Protein AF-A0A0N1IPM3-F1 (afdb_monomer)

Structure (mmCIF, N/CA/C/O backbone):
data_AF-A0A0N1IPM3-F1
#
_entry.id   AF-A0A0N1IPM3-F1
#
loop_
_atom_site.group_PDB
_atom_site.id
_atom_site.type_symbol
_atom_site.label_atom_id
_atom_site.label_alt_id
_atom_site.label_comp_id
_atom_site.label_asym_id
_atom_site.label_entity_id
_atom_site.label_seq_id
_atom_site.pdbx_PDB_ins_code
_atom_site.Cartn_x
_atom_site.Cartn_y
_atom_site.Cartn_z
_atom_site.occupancy
_atom_site.B_iso_or_equiv
_atom_site.auth_seq_id
_atom_site.auth_comp_id
_atom_site.auth_asym_id
_atom_site.auth_atom_id
_atom_site.pdbx_PDB_model_num
ATOM 1 N N . MET A 1 1 ? 6.507 -2.241 -41.170 1.00 47.31 1 MET A N 1
ATOM 2 C CA . MET A 1 1 ? 7.921 -1.949 -40.855 1.00 47.31 1 MET A CA 1
ATOM 3 C C . MET A 1 1 ? 7.938 -0.591 -40.186 1.00 47.31 1 MET A C 1
ATOM 5 O O . MET A 1 1 ? 7.169 0.254 -40.620 1.00 47.31 1 MET A O 1
ATOM 9 N N . ILE A 1 2 ? 8.692 -0.403 -39.103 1.00 56.25 2 ILE A N 1
ATOM 10 C CA . ILE A 1 2 ? 8.854 0.943 -38.541 1.00 56.25 2 ILE A CA 1
ATOM 11 C C . ILE A 1 2 ? 9.888 1.630 -39.418 1.00 56.25 2 ILE A C 1
ATOM 13 O O . ILE A 1 2 ? 11.031 1.181 -39.482 1.00 56.25 2 ILE A O 1
ATOM 17 N N . GLU A 1 3 ? 9.444 2.635 -40.157 1.00 59.00 3 GLU A N 1
ATOM 18 C CA . GLU A 1 3 ? 10.315 3.460 -40.979 1.00 59.00 3 GLU A CA 1
ATOM 19 C C . GLU A 1 3 ? 11.206 4.268 -40.034 1.00 59.00 3 GLU A C 1
ATOM 21 O O . GLU A 1 3 ? 10.720 5.043 -39.212 1.00 59.00 3 GLU A O 1
ATOM 26 N N . MET A 1 4 ? 12.514 4.015 -40.081 1.00 65.06 4 MET A N 1
ATOM 27 C CA . MET A 1 4 ? 13.483 4.936 -39.500 1.00 65.06 4 MET A CA 1
ATOM 28 C C . MET A 1 4 ? 13.560 6.142 -40.429 1.00 65.06 4 MET A C 1
ATOM 30 O O . MET A 1 4 ? 13.832 5.969 -41.617 1.00 65.06 4 MET A O 1
ATOM 34 N N . ASN A 1 5 ? 13.333 7.343 -39.897 1.00 68.50 5 ASN A N 1
ATOM 35 C CA . ASN A 1 5 ? 13.600 8.564 -40.649 1.00 68.50 5 ASN A CA 1
ATOM 36 C C . ASN A 1 5 ? 15.072 8.599 -41.088 1.00 68.50 5 ASN A C 1
ATOM 38 O O . ASN A 1 5 ? 15.953 8.108 -40.378 1.00 68.50 5 ASN A O 1
ATOM 42 N N . ASP A 1 6 ? 15.337 9.176 -42.261 1.00 69.06 6 ASP A N 1
ATOM 43 C CA . ASP A 1 6 ? 16.704 9.422 -42.710 1.00 69.06 6 ASP A CA 1
ATOM 44 C C . ASP A 1 6 ? 17.386 10.391 -41.735 1.00 69.06 6 ASP A C 1
ATOM 46 O O . ASP A 1 6 ? 16.954 11.528 -41.540 1.00 69.06 6 ASP A O 1
ATOM 50 N N . MET A 1 7 ? 18.439 9.899 -41.085 1.00 65.50 7 MET A N 1
ATOM 51 C CA . MET A 1 7 ? 19.179 10.611 -40.046 1.00 65.50 7 MET A CA 1
ATOM 52 C C . MET A 1 7 ? 20.277 11.514 -40.627 1.00 65.50 7 MET A C 1
ATOM 54 O O . MET A 1 7 ? 21.032 12.128 -39.866 1.00 65.50 7 MET A O 1
ATOM 58 N N . SER A 1 8 ? 20.389 11.600 -41.961 1.00 64.62 8 SER A N 1
ATOM 59 C CA . SER A 1 8 ? 21.383 12.416 -42.657 1.00 64.62 8 SER A CA 1
ATOM 60 C C . SER A 1 8 ? 21.123 13.922 -42.449 1.00 64.62 8 SER A C 1
ATOM 62 O O . SER A 1 8 ? 20.367 14.579 -43.155 1.00 64.62 8 SER A O 1
ATOM 64 N N . GLY A 1 9 ? 21.742 14.486 -41.406 1.00 72.06 9 GLY A N 1
ATOM 65 C CA . GLY A 1 9 ? 21.671 15.918 -41.071 1.00 72.06 9 GLY A CA 1
ATOM 66 C C . GLY A 1 9 ? 21.217 16.237 -39.645 1.00 72.06 9 GLY A C 1
ATOM 67 O O . GLY A 1 9 ? 21.166 17.408 -39.274 1.00 72.06 9 GLY A O 1
ATOM 68 N N . MET A 1 10 ? 20.919 15.225 -38.829 1.00 75.44 10 MET A N 1
ATOM 69 C CA . MET A 1 10 ? 20.569 15.410 -37.420 1.00 75.44 10 MET A CA 1
ATOM 70 C C . MET A 1 10 ? 21.808 15.503 -36.527 1.00 75.44 10 MET A C 1
ATOM 72 O O . MET A 1 10 ? 22.861 14.931 -36.817 1.00 75.44 10 MET A O 1
ATOM 76 N N . THR A 1 11 ? 21.688 16.207 -35.398 1.00 86.19 11 THR A N 1
ATOM 77 C CA . THR A 1 11 ? 22.757 16.208 -34.396 1.00 86.19 11 THR A CA 1
ATOM 78 C C . THR A 1 11 ? 22.898 14.815 -33.768 1.00 86.19 11 THR A C 1
ATOM 80 O O . THR A 1 11 ? 21.983 13.986 -33.814 1.00 86.19 11 THR A O 1
ATOM 83 N N . VAL A 1 12 ? 24.045 14.542 -33.135 1.00 85.38 12 VAL A N 1
ATOM 84 C CA . VAL A 1 12 ? 24.281 13.264 -32.437 1.00 85.38 12 VAL A CA 1
ATOM 85 C C . VAL A 1 12 ? 23.198 13.005 -31.384 1.00 85.38 12 VAL A C 1
ATOM 87 O O . VAL A 1 12 ? 22.726 11.881 -31.242 1.00 85.38 12 VAL A O 1
ATOM 90 N N . ASN A 1 13 ? 22.766 14.045 -30.669 1.00 88.50 13 ASN A N 1
ATOM 91 C CA . ASN A 1 13 ? 21.752 13.922 -29.626 1.00 88.50 13 ASN A CA 1
ATOM 92 C C . ASN A 1 13 ? 20.372 13.572 -30.200 1.00 88.50 13 ASN A C 1
ATOM 94 O O . ASN A 1 13 ? 19.676 12.714 -29.659 1.00 88.50 13 ASN A O 1
ATOM 98 N N . ASP A 1 14 ? 20.004 14.184 -31.323 1.00 85.94 14 ASP A N 1
ATOM 99 C CA . ASP A 1 14 ? 18.740 13.899 -32.009 1.00 85.94 14 ASP A CA 1
ATOM 100 C C . ASP A 1 14 ? 18.733 12.473 -32.565 1.00 85.94 14 ASP A C 1
ATOM 102 O O . ASP A 1 14 ? 17.741 11.756 -32.433 1.00 85.94 14 ASP A O 1
ATOM 106 N N . SER A 1 15 ? 19.888 12.011 -33.054 1.00 84.69 15 SER A N 1
ATOM 107 C CA . SER A 1 15 ? 20.067 10.6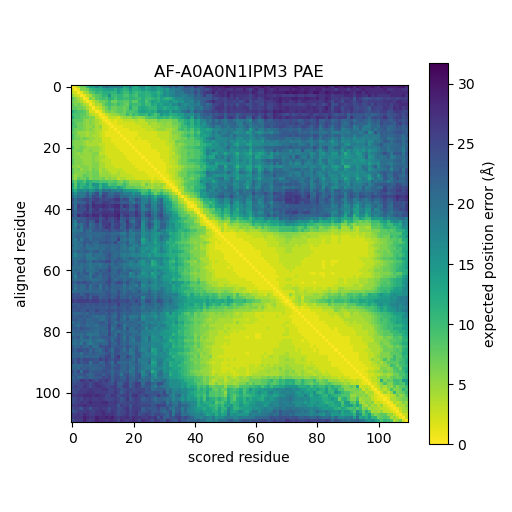30 -33.502 1.00 84.69 15 SER A CA 1
ATOM 108 C C . SER A 1 15 ? 19.824 9.601 -32.399 1.00 84.69 15 SER A C 1
ATOM 110 O O . SER A 1 15 ? 19.102 8.620 -32.595 1.00 84.69 15 SER A O 1
ATOM 112 N N . TRP A 1 16 ? 20.372 9.844 -31.207 1.00 89.88 16 TRP A N 1
ATOM 113 C CA . TRP A 1 16 ? 20.135 8.984 -30.046 1.00 89.88 16 TRP A CA 1
ATOM 114 C C . TRP A 1 16 ? 18.682 9.027 -29.563 1.00 89.88 16 TRP A C 1
ATOM 116 O O . TRP A 1 16 ? 18.135 7.994 -29.166 1.00 89.88 16 TRP A O 1
ATOM 126 N N . ASN A 1 17 ? 18.043 10.197 -29.610 1.00 89.31 17 ASN A N 1
ATOM 127 C CA . ASN A 1 17 ? 16.649 10.359 -29.203 1.00 89.31 17 ASN A CA 1
ATOM 128 C C . ASN A 1 17 ? 15.684 9.616 -30.131 1.00 89.31 17 ASN A C 1
ATOM 130 O O . ASN A 1 17 ? 14.752 8.967 -29.641 1.00 89.31 17 ASN A O 1
ATOM 134 N N . GLU A 1 18 ? 15.926 9.661 -31.439 1.00 87.25 18 GLU A N 1
ATOM 135 C CA . GLU A 1 18 ? 15.114 8.956 -32.432 1.00 87.25 18 GLU A CA 1
ATOM 136 C C . GLU A 1 18 ? 15.257 7.439 -32.278 1.00 87.25 18 GLU A C 1
ATOM 138 O O . GLU A 1 18 ? 14.263 6.719 -32.151 1.00 87.25 18 GLU A O 1
ATOM 143 N N . MET A 1 19 ? 16.493 6.948 -32.142 1.00 87.88 19 MET A N 1
ATOM 144 C CA . MET A 1 19 ? 16.751 5.528 -31.897 1.00 87.88 19 MET A CA 1
ATOM 145 C C . MET A 1 19 ? 16.065 5.040 -30.614 1.00 87.88 19 MET A C 1
ATOM 147 O O . MET A 1 19 ? 15.390 4.006 -30.609 1.00 87.88 19 MET A O 1
ATOM 151 N N . ALA A 1 20 ? 16.190 5.795 -29.521 1.00 89.75 20 ALA A N 1
ATOM 152 C CA . ALA A 1 20 ? 15.547 5.453 -28.259 1.00 89.75 20 ALA A CA 1
ATOM 153 C C . ALA A 1 20 ? 14.013 5.454 -28.373 1.00 89.75 20 ALA A C 1
ATOM 155 O O . ALA A 1 20 ? 13.343 4.632 -27.743 1.00 89.75 20 ALA A O 1
ATOM 156 N N . SER A 1 21 ? 13.443 6.357 -29.170 1.00 89.56 21 SER A N 1
ATOM 157 C CA . SER A 1 21 ? 12.001 6.422 -29.418 1.00 89.56 21 SER A CA 1
ATOM 158 C C . SER A 1 21 ? 11.518 5.229 -30.236 1.00 89.56 21 SER A C 1
ATOM 160 O O . SER A 1 21 ? 10.550 4.583 -29.832 1.00 89.56 21 SER A O 1
ATOM 162 N N . CYS A 1 22 ? 12.241 4.854 -31.292 1.00 89.75 22 CYS A N 1
ATOM 163 C CA . CYS A 1 22 ? 11.954 3.663 -32.089 1.00 89.75 22 CYS A CA 1
ATOM 164 C C . CYS A 1 22 ? 11.935 2.392 -31.222 1.00 89.75 22 CYS A C 1
ATOM 166 O O . CYS A 1 22 ? 10.933 1.675 -31.195 1.00 89.75 22 CYS A O 1
ATOM 168 N N . VAL A 1 23 ? 12.977 2.166 -30.411 1.00 90.00 23 VAL A N 1
ATOM 169 C CA . VAL A 1 23 ? 13.055 1.002 -29.505 1.00 90.00 23 VAL A CA 1
ATOM 170 C C . VAL A 1 23 ? 11.881 0.972 -28.524 1.00 90.00 23 VAL A C 1
ATOM 172 O O . VAL A 1 23 ? 11.258 -0.076 -28.332 1.00 90.00 23 VAL A O 1
ATOM 175 N N . ARG A 1 24 ? 11.534 2.114 -27.916 1.00 89.94 24 ARG A N 1
ATOM 176 C CA . ARG A 1 24 ? 10.379 2.194 -27.008 1.00 89.94 24 ARG A CA 1
ATOM 177 C C . ARG A 1 24 ? 9.073 1.905 -27.741 1.00 89.94 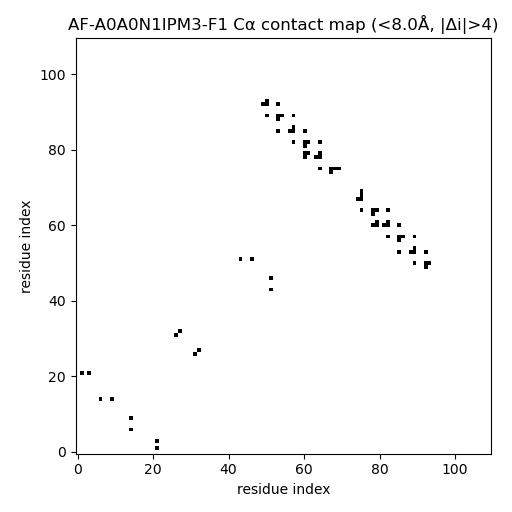24 ARG A C 1
ATOM 179 O O . ARG A 1 24 ? 8.242 1.196 -27.191 1.00 89.94 24 ARG A O 1
ATOM 186 N N . ASN A 1 25 ? 8.888 2.409 -28.956 1.00 89.38 25 ASN A N 1
ATOM 187 C CA . ASN A 1 25 ? 7.667 2.199 -29.735 1.00 89.38 25 ASN A CA 1
ATOM 188 C C . ASN A 1 25 ? 7.489 0.729 -30.134 1.00 89.38 25 ASN A C 1
ATOM 190 O O . ASN A 1 25 ? 6.395 0.188 -29.972 1.00 89.38 25 ASN A O 1
ATOM 194 N N . VAL A 1 26 ? 8.565 0.051 -30.549 1.00 90.50 26 VAL A N 1
ATOM 195 C CA . VAL A 1 26 ? 8.558 -1.405 -30.778 1.00 90.50 26 VAL A CA 1
ATOM 196 C C . VAL A 1 26 ? 8.176 -2.141 -29.499 1.00 90.50 26 VAL A C 1
ATOM 198 O O . VAL A 1 26 ? 7.261 -2.963 -29.504 1.00 90.50 26 VAL A O 1
ATOM 201 N N . ALA A 1 27 ? 8.845 -1.828 -28.386 1.00 89.00 27 ALA A N 1
ATOM 202 C CA . ALA A 1 27 ? 8.585 -2.478 -27.108 1.00 89.00 27 ALA A CA 1
ATOM 203 C C . ALA A 1 27 ? 7.129 -2.281 -26.660 1.00 89.00 27 ALA A C 1
ATOM 205 O O . ALA A 1 27 ? 6.489 -3.241 -26.246 1.00 89.00 27 ALA A O 1
ATOM 206 N N . LYS A 1 28 ? 6.576 -1.073 -26.811 1.00 88.00 28 LYS A N 1
ATOM 207 C CA . LYS A 1 28 ? 5.166 -0.770 -26.525 1.00 88.00 28 LYS A CA 1
ATOM 20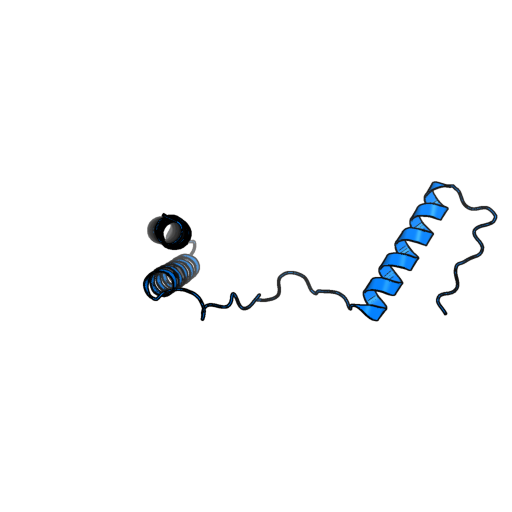8 C C . LYS A 1 28 ? 4.212 -1.546 -27.428 1.00 88.00 28 LYS A C 1
ATO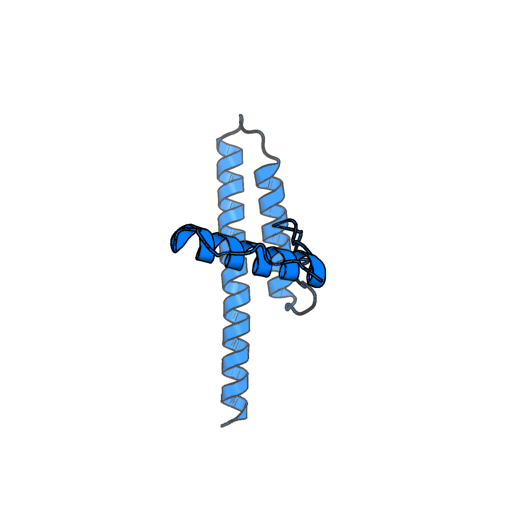M 210 O O . LYS A 1 28 ? 3.195 -2.030 -26.948 1.00 88.00 28 LYS A O 1
ATOM 215 N N . SER A 1 29 ? 4.528 -1.675 -28.716 1.00 87.12 29 SER A N 1
ATOM 216 C CA . SER A 1 29 ? 3.688 -2.405 -29.668 1.00 87.12 29 SER A CA 1
ATOM 217 C C . SER A 1 29 ? 3.669 -3.910 -29.396 1.00 87.12 29 SER A C 1
ATOM 219 O O . SER A 1 29 ? 2.610 -4.519 -29.514 1.00 87.12 29 SER A O 1
ATOM 221 N N . ILE A 1 30 ? 4.812 -4.504 -29.039 1.00 89.75 30 ILE A N 1
ATOM 222 C CA . ILE A 1 30 ? 4.936 -5.953 -28.817 1.00 89.75 30 ILE A CA 1
ATOM 223 C C . ILE A 1 30 ? 4.505 -6.341 -27.398 1.00 89.75 30 ILE A C 1
ATOM 225 O O . ILE A 1 30 ? 3.762 -7.300 -27.214 1.00 89.75 30 ILE A O 1
ATOM 229 N N . LEU A 1 31 ? 4.991 -5.620 -26.386 1.00 87.75 31 LEU A N 1
ATOM 230 C CA . LEU A 1 31 ? 4.825 -5.974 -24.971 1.00 87.75 31 LEU A CA 1
ATOM 231 C C . LEU A 1 31 ? 3.653 -5.238 -24.305 1.00 87.75 31 LEU A C 1
ATOM 233 O O . LEU A 1 31 ? 3.273 -5.579 -23.184 1.00 87.75 31 LEU A O 1
ATOM 237 N N . GLY A 1 32 ? 3.083 -4.234 -24.974 1.00 85.38 32 GLY A N 1
ATOM 238 C CA . GLY A 1 32 ? 2.101 -3.332 -24.384 1.00 85.38 32 GLY A CA 1
ATOM 239 C C . GLY A 1 32 ? 2.721 -2.342 -23.392 1.00 85.38 32 GLY A C 1
ATOM 240 O O . GLY A 1 32 ? 3.893 -2.414 -23.021 1.00 85.38 32 GLY A O 1
ATOM 241 N N . GLU A 1 33 ? 1.908 -1.396 -22.925 1.00 81.75 33 GLU A N 1
ATOM 242 C CA . GLU A 1 33 ? 2.273 -0.493 -21.832 1.00 81.75 33 GLU A CA 1
ATOM 243 C C . GLU A 1 33 ? 1.600 -0.916 -20.531 1.00 81.75 33 GLU A C 1
ATOM 245 O O . GLU A 1 33 ? 0.377 -1.060 -20.445 1.00 81.75 33 GLU A O 1
ATOM 250 N N . THR A 1 34 ? 2.396 -1.056 -19.471 1.00 75.38 34 THR A N 1
ATOM 251 C CA . THR A 1 34 ? 1.833 -1.256 -18.136 1.00 75.38 34 THR A CA 1
ATOM 252 C C . THR A 1 34 ? 1.288 0.071 -17.606 1.00 75.38 34 THR A C 1
ATOM 254 O O . THR A 1 34 ? 2.014 1.053 -17.455 1.00 75.38 34 THR A O 1
ATOM 257 N N . LYS A 1 35 ? -0.009 0.113 -17.280 1.00 72.19 35 LYS A N 1
ATOM 258 C CA . LYS A 1 35 ? -0.647 1.264 -16.620 1.00 72.19 35 LYS A CA 1
ATOM 259 C C . LYS A 1 35 ? -0.279 1.302 -15.131 1.00 72.19 35 LYS A C 1
ATOM 261 O O . LYS A 1 35 ? -1.125 1.077 -14.271 1.00 72.19 35 LYS A O 1
ATOM 266 N N . GLY A 1 36 ? 0.993 1.554 -14.818 1.00 72.50 36 GLY A N 1
ATOM 267 C CA . GLY A 1 36 ? 1.475 1.795 -13.454 1.00 72.50 36 GLY A CA 1
ATOM 268 C C . GLY A 1 36 ? 1.021 0.756 -12.416 1.00 72.50 36 GLY A C 1
ATOM 269 O O . GLY A 1 36 ? 0.879 -0.426 -12.716 1.00 72.50 36 GLY A O 1
ATOM 270 N N . LYS A 1 37 ? 0.829 1.197 -11.162 1.00 58.03 37 LYS A N 1
ATOM 271 C CA . LYS A 1 37 ? 0.458 0.354 -10.008 1.00 58.03 37 LYS A CA 1
ATOM 272 C C . LYS A 1 37 ? -0.942 -0.262 -10.168 1.00 58.03 37 LYS A C 1
ATOM 274 O O . LYS A 1 37 ? -1.878 0.126 -9.471 1.00 58.03 37 LYS A O 1
ATOM 279 N N . GLY A 1 38 ? -1.079 -1.278 -11.012 1.00 60.88 38 GLY A N 1
ATOM 280 C CA . GLY A 1 38 ? -2.164 -2.240 -10.884 1.00 60.88 38 GLY A CA 1
ATOM 281 C C . GLY A 1 38 ? -2.133 -2.865 -9.487 1.00 60.88 38 GLY A C 1
ATOM 282 O O . GLY A 1 38 ? -1.073 -2.955 -8.853 1.00 60.88 38 GLY A O 1
ATOM 283 N N . LYS A 1 39 ? -3.294 -3.300 -8.980 1.00 58.94 39 LYS A N 1
ATOM 284 C CA . LYS A 1 39 ? -3.345 -4.240 -7.852 1.00 58.94 39 LYS A CA 1
ATOM 285 C C . LYS A 1 39 ? -2.597 -5.496 -8.300 1.00 58.94 39 LYS A C 1
ATOM 287 O O . LYS A 1 39 ? -3.199 -6.391 -8.873 1.00 58.94 39 LYS A O 1
ATOM 292 N N . ILE A 1 40 ? -1.288 -5.545 -8.058 1.00 60.31 40 ILE A N 1
ATOM 293 C CA . ILE A 1 40 ? -0.547 -6.798 -8.071 1.00 60.31 40 ILE A CA 1
ATOM 294 C C . ILE A 1 40 ? -1.255 -7.631 -7.018 1.00 60.31 40 ILE A C 1
ATOM 296 O O . ILE A 1 40 ? -1.202 -7.288 -5.827 1.00 60.31 40 ILE A O 1
ATOM 300 N N . ASP A 1 41 ? -1.993 -8.641 -7.467 1.00 55.47 41 ASP A N 1
ATOM 301 C CA . ASP A 1 41 ? -2.547 -9.634 -6.575 1.00 55.47 41 ASP A CA 1
ATOM 302 C C . ASP A 1 41 ? -1.341 -10.302 -5.929 1.00 55.47 41 ASP A C 1
ATOM 304 O O . ASP A 1 41 ? -0.578 -11.031 -6.560 1.00 55.47 41 ASP A O 1
ATOM 308 N N . ARG A 1 42 ? -1.034 -9.879 -4.701 1.00 60.53 42 ARG A N 1
ATOM 309 C CA . ARG A 1 42 ? 0.130 -10.381 -3.986 1.00 60.53 42 ARG A CA 1
ATOM 310 C C . ARG A 1 42 ? -0.264 -11.760 -3.532 1.00 60.53 42 ARG A C 1
ATOM 312 O O . ARG A 1 42 ? -0.764 -11.869 -2.420 1.00 60.53 42 ARG A O 1
ATOM 319 N N . GLU A 1 43 ? -0.074 -12.739 -4.407 1.00 57.97 43 GLU A N 1
ATOM 320 C CA . GLU A 1 43 ? -0.265 -14.170 -4.213 1.00 57.97 43 GLU A CA 1
ATOM 321 C C . GLU A 1 43 ? -0.230 -14.542 -2.729 1.00 57.97 43 GLU A C 1
ATOM 323 O O . GLU A 1 43 ? 0.820 -14.776 -2.122 1.00 57.97 43 GLU A O 1
ATOM 328 N N . THR A 1 44 ? -1.406 -14.489 -2.098 1.00 59.53 44 THR A N 1
ATOM 329 C CA . THR A 1 44 ? -1.496 -14.675 -0.647 1.00 59.53 44 THR A CA 1
ATOM 330 C C . THR A 1 44 ? -1.489 -16.170 -0.294 1.00 59.53 44 THR A C 1
ATOM 332 O O . THR A 1 44 ? -1.382 -16.535 0.877 1.00 59.53 44 THR A O 1
ATOM 335 N N . TRP A 1 45 ? -1.601 -17.027 -1.318 1.00 68.31 45 TRP A N 1
ATOM 336 C CA . TRP A 1 45 ? -1.871 -18.461 -1.235 1.00 68.31 45 TRP A CA 1
ATOM 337 C C . TRP A 1 45 ? -0.664 -19.293 -0.785 1.00 68.31 45 TRP A C 1
ATOM 339 O O . TRP A 1 45 ? -0.846 -20.262 -0.056 1.00 68.31 45 TRP A O 1
ATOM 349 N N . TRP A 1 46 ? 0.568 -18.890 -1.118 1.00 71.81 46 TRP A N 1
ATOM 350 C CA . TRP A 1 46 ? 1.785 -19.602 -0.701 1.00 71.81 46 TRP A CA 1
ATOM 351 C C . TRP A 1 46 ? 2.333 -19.157 0.665 1.00 71.81 46 TRP A C 1
ATOM 353 O O . TRP A 1 46 ? 3.354 -19.678 1.132 1.00 71.81 46 TRP A O 1
ATOM 363 N N . TRP A 1 47 ? 1.689 -18.195 1.337 1.00 80.25 47 TRP A N 1
ATOM 364 C CA . TRP A 1 47 ? 2.068 -17.777 2.689 1.00 80.25 47 TRP A CA 1
ATOM 365 C C . TRP A 1 47 ? 1.498 -18.718 3.752 1.00 80.25 47 TRP A C 1
ATOM 367 O O . TRP A 1 47 ? 0.362 -19.177 3.669 1.00 80.25 47 TRP A O 1
ATOM 377 N N . SER A 1 48 ? 2.283 -18.964 4.802 1.00 84.88 48 SER A N 1
ATOM 378 C CA . SER A 1 48 ? 1.849 -19.749 5.960 1.00 84.88 48 SER A CA 1
ATOM 379 C C . SER A 1 48 ? 0.747 -19.026 6.743 1.00 84.88 48 SER A C 1
ATOM 381 O O . SER A 1 48 ? 0.658 -17.797 6.700 1.00 84.88 48 SER A O 1
ATOM 383 N N . ALA A 1 49 ? -0.073 -19.781 7.484 1.00 87.00 49 ALA A N 1
ATOM 384 C CA . ALA A 1 49 ? -1.228 -19.257 8.219 1.00 87.00 49 ALA A CA 1
ATOM 385 C C . ALA A 1 49 ? -0.895 -18.018 9.070 1.00 87.00 49 ALA A C 1
ATOM 387 O O . ALA A 1 49 ? -1.551 -16.993 8.921 1.00 87.00 49 ALA A O 1
ATOM 388 N N . ASN A 1 50 ? 0.203 -18.063 9.827 1.00 87.44 50 ASN A N 1
ATOM 389 C CA . ASN A 1 50 ? 0.694 -16.944 10.639 1.00 87.44 50 ASN A CA 1
ATOM 390 C C . ASN A 1 50 ? 1.020 -15.667 9.836 1.00 87.44 50 ASN A C 1
ATOM 392 O O . ASN A 1 50 ? 0.797 -14.553 10.301 1.00 87.44 50 ASN A O 1
ATOM 396 N N . VAL A 1 51 ? 1.563 -15.795 8.621 1.00 88.19 51 VAL A N 1
ATOM 397 C CA . VAL A 1 51 ? 1.878 -14.644 7.763 1.00 88.19 51 VAL A CA 1
ATOM 398 C C . VAL A 1 51 ? 0.603 -14.083 7.143 1.00 88.19 51 VAL A C 1
ATOM 400 O O . VAL A 1 51 ? 0.489 -12.865 7.009 1.00 88.19 51 VAL A O 1
ATOM 403 N N . ARG A 1 52 ? -0.357 -14.947 6.787 1.00 87.56 52 ARG A N 1
ATOM 404 C CA . ARG A 1 52 ? -1.671 -14.527 6.280 1.00 87.56 52 ARG A CA 1
ATOM 405 C C . ARG A 1 52 ? -2.475 -13.787 7.348 1.00 87.56 52 ARG A C 1
ATOM 407 O O . ARG A 1 52 ? -3.024 -12.737 7.043 1.00 87.56 52 ARG A O 1
ATOM 414 N N . GLU A 1 53 ? -2.471 -14.278 8.582 1.00 91.00 53 GLU A N 1
ATOM 415 C CA . GLU A 1 53 ? -3.111 -13.629 9.732 1.00 91.00 53 GLU A CA 1
ATOM 416 C C . GLU A 1 53 ? -2.476 -12.263 10.030 1.00 91.00 53 GLU A C 1
ATOM 418 O O . GLU A 1 53 ? -3.159 -11.243 10.083 1.00 91.00 53 GLU A O 1
ATOM 423 N N . ALA A 1 54 ? -1.142 -12.191 10.085 1.00 91.19 54 ALA A N 1
ATOM 424 C CA . ALA A 1 54 ? -0.445 -10.914 10.247 1.00 91.19 54 ALA A CA 1
ATOM 425 C C . ALA A 1 54 ? -0.788 -9.909 9.125 1.00 91.19 54 ALA A C 1
ATOM 427 O O . ALA A 1 54 ? -0.902 -8.703 9.351 1.00 91.19 54 ALA A O 1
ATOM 428 N N . LEU A 1 55 ? -0.950 -10.408 7.895 1.00 90.81 55 LEU A N 1
ATOM 429 C CA . LEU A 1 55 ? -1.346 -9.621 6.731 1.00 90.81 55 LEU A CA 1
ATOM 430 C C . LEU A 1 55 ? -2.797 -9.134 6.802 1.00 90.81 55 LEU A C 1
ATOM 432 O O . LEU A 1 55 ? -3.039 -7.974 6.450 1.00 90.81 55 LEU A O 1
ATOM 436 N N . SER A 1 56 ? -3.742 -9.982 7.223 1.00 90.56 56 SER A N 1
ATOM 437 C CA . SER A 1 56 ? -5.146 -9.592 7.384 1.00 90.56 56 SER A CA 1
ATOM 438 C C . SER A 1 56 ? -5.285 -8.539 8.470 1.00 90.56 56 SER A C 1
ATOM 440 O O . SER A 1 56 ? -5.944 -7.526 8.243 1.00 90.56 56 SER A O 1
ATOM 442 N N . GLU A 1 57 ? -4.573 -8.713 9.580 1.00 93.50 57 GLU A N 1
ATOM 443 C CA . GLU A 1 57 ? -4.591 -7.786 10.705 1.00 93.50 57 GLU A CA 1
ATOM 444 C C . GLU A 1 57 ? -4.038 -6.414 10.317 1.00 93.50 57 GLU A C 1
ATOM 446 O O . GLU A 1 57 ? -4.681 -5.381 10.492 1.00 93.50 57 GLU A O 1
ATOM 451 N N . LYS A 1 58 ? -2.891 -6.394 9.630 1.00 93.81 58 LYS A N 1
ATOM 452 C CA . LYS A 1 58 ? -2.339 -5.159 9.065 1.00 93.81 58 LYS A CA 1
ATOM 453 C C . LYS A 1 58 ? -3.316 -4.477 8.100 1.00 93.81 58 LYS A C 1
ATOM 455 O O . LYS A 1 58 ? -3.380 -3.248 8.063 1.00 93.81 58 LYS A O 1
ATOM 460 N N . LYS A 1 59 ? -4.031 -5.248 7.273 1.00 93.12 59 LYS A N 1
ATOM 461 C CA . LYS A 1 59 ? -5.005 -4.709 6.311 1.00 93.12 59 LYS A CA 1
ATOM 462 C C . LYS A 1 59 ? -6.224 -4.125 7.028 1.00 93.12 59 LYS A C 1
ATOM 464 O O . LYS A 1 59 ? -6.686 -3.065 6.615 1.00 93.12 59 LYS A O 1
ATOM 469 N N . ARG A 1 60 ? -6.704 -4.782 8.089 1.00 94.38 60 ARG A N 1
ATOM 470 C CA . ARG A 1 60 ? -7.772 -4.291 8.970 1.00 94.38 60 ARG A CA 1
ATOM 471 C C . ARG A 1 60 ? -7.370 -2.972 9.627 1.00 94.38 60 ARG A C 1
ATOM 473 O O . ARG A 1 60 ? -8.026 -1.967 9.380 1.00 94.38 60 ARG A O 1
ATOM 480 N N . ALA A 1 61 ? -6.223 -2.939 10.305 1.00 93.69 61 ALA A N 1
ATOM 481 C CA . ALA A 1 61 ? -5.712 -1.735 10.962 1.00 93.69 61 ALA A CA 1
ATOM 482 C C . ALA A 1 61 ? -5.499 -0.560 9.988 1.00 93.69 61 ALA A C 1
ATOM 484 O O . ALA A 1 61 ? -5.759 0.589 10.327 1.00 93.69 61 ALA A O 1
ATOM 485 N N . PHE A 1 62 ? -5.060 -0.832 8.751 1.00 93.56 62 PHE A N 1
ATOM 486 C CA . PHE A 1 62 ? -4.945 0.207 7.723 1.00 93.56 62 PHE A CA 1
ATOM 487 C C . PHE A 1 62 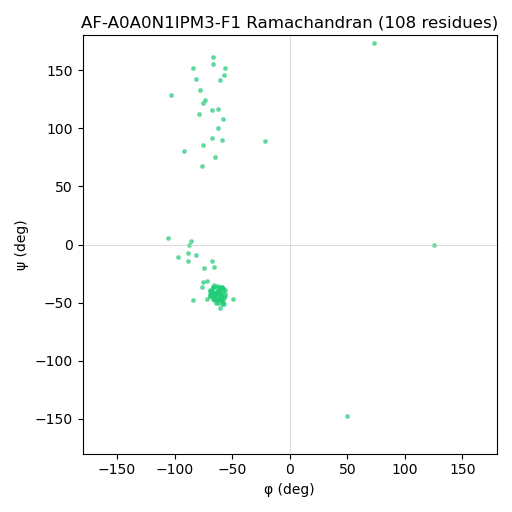? -6.306 0.784 7.320 1.00 93.56 62 PHE A C 1
ATOM 489 O O . PHE A 1 62 ? -6.422 1.997 7.184 1.00 93.56 62 PHE A O 1
ATOM 496 N N . LYS A 1 63 ? -7.325 -0.065 7.127 1.00 94.88 63 LYS A N 1
ATOM 497 C CA . LYS A 1 63 ? -8.681 0.395 6.797 1.00 94.88 63 LYS A CA 1
ATOM 498 C C . LYS A 1 63 ? -9.287 1.213 7.931 1.00 94.88 63 LYS A C 1
ATOM 500 O O . LYS A 1 63 ? -9.856 2.256 7.655 1.00 94.88 63 LYS A O 1
ATOM 505 N N . GLU A 1 64 ? -9.129 0.762 9.174 1.00 94.12 64 GLU A N 1
ATOM 506 C CA . GLU A 1 64 ? -9.589 1.512 10.344 1.00 94.12 64 GLU A CA 1
ATOM 507 C C . GLU A 1 64 ? -8.911 2.878 10.421 1.00 94.12 64 GLU A C 1
ATOM 509 O O . GLU A 1 64 ? -9.596 3.879 10.543 1.00 94.12 64 GLU A O 1
ATOM 514 N N . TRP A 1 65 ? -7.586 2.943 10.264 1.00 94.50 65 TRP A N 1
ATOM 515 C CA . TRP A 1 65 ? -6.865 4.218 10.264 1.00 94.50 65 TRP A CA 1
ATOM 516 C C . TRP A 1 65 ? -7.299 5.162 9.132 1.00 94.50 65 TRP A C 1
ATOM 518 O O . TRP A 1 65 ? -7.406 6.363 9.351 1.00 94.50 65 TRP A O 1
ATOM 528 N N . GLN A 1 66 ? -7.541 4.637 7.930 1.00 93.62 66 GLN A N 1
ATOM 529 C CA . GLN A 1 66 ? -7.998 5.438 6.787 1.00 93.62 66 GLN A CA 1
ATOM 530 C C . GLN A 1 66 ? -9.472 5.851 6.884 1.00 93.62 66 GLN A C 1
ATOM 532 O O . GLN A 1 66 ? -9.871 6.778 6.192 1.00 93.62 66 GLN A O 1
ATOM 537 N N . GLY A 1 67 ? -10.274 5.151 7.690 1.00 91.69 67 GLY A N 1
ATOM 538 C CA . GLY A 1 67 ? -11.688 5.456 7.899 1.00 91.69 67 GLY A CA 1
ATOM 539 C C . GLY A 1 67 ? -11.957 6.454 9.026 1.00 91.69 67 GLY A C 1
ATOM 540 O O . GLY A 1 67 ? -13.104 6.851 9.194 1.00 91.69 67 GLY A O 1
ATOM 541 N N . VAL A 1 68 ? -10.939 6.837 9.805 1.00 92.50 68 VAL A N 1
ATOM 542 C CA . VAL A 1 68 ? -11.071 7.874 10.838 1.00 92.50 68 VAL A CA 1
ATOM 543 C C . VAL A 1 68 ? -11.049 9.251 10.185 1.00 92.50 68 VAL A C 1
ATOM 545 O O . VAL A 1 68 ? -10.173 9.534 9.366 1.00 92.50 68 VAL A O 1
ATOM 548 N N . ASP A 1 69 ? -11.998 10.091 10.589 1.00 89.75 69 ASP A N 1
ATOM 549 C CA . ASP A 1 69 ? -12.092 11.488 10.180 1.00 89.75 69 ASP A CA 1
ATOM 550 C C . ASP A 1 69 ? -10.844 12.285 10.609 1.00 89.75 69 ASP A C 1
ATOM 552 O O . ASP A 1 69 ? -10.295 12.099 11.695 1.00 89.75 69 ASP A O 1
ATOM 556 N N . ASP A 1 70 ? -10.389 13.192 9.750 1.00 88.00 70 ASP A N 1
ATOM 557 C CA . ASP A 1 70 ? -9.211 14.033 9.970 1.00 88.00 70 ASP A CA 1
ATOM 558 C C . ASP A 1 70 ? -9.377 15.025 11.134 1.00 88.00 70 ASP A C 1
ATOM 560 O O . ASP A 1 70 ? -8.375 15.508 11.671 1.00 88.00 70 ASP A O 1
ATOM 564 N N . ASN A 1 71 ? -10.618 15.300 11.538 1.00 88.81 71 ASN A N 1
ATOM 565 C CA . ASN A 1 71 ? -10.955 16.169 12.660 1.00 88.81 71 ASN A CA 1
ATOM 566 C C . ASN A 1 71 ? -10.635 15.526 14.020 1.00 88.81 71 ASN A C 1
ATOM 568 O O . ASN A 1 71 ? -10.247 16.236 14.949 1.00 88.81 71 ASN A O 1
ATOM 572 N N . ASP A 1 72 ? -10.723 14.197 14.137 1.00 88.06 72 ASP A N 1
ATOM 573 C CA . ASP A 1 72 ? -10.370 13.466 15.361 1.00 88.06 72 ASP A CA 1
ATOM 574 C C . ASP A 1 72 ? -8.897 13.026 15.320 1.00 88.06 72 ASP A C 1
ATOM 576 O O . ASP A 1 72 ? -8.535 11.894 14.974 1.00 88.06 72 ASP A O 1
ATOM 580 N N . LYS A 1 73 ? -8.014 13.977 15.645 1.00 91.12 73 LYS A N 1
ATOM 581 C CA . LYS A 1 73 ? -6.556 13.789 15.585 1.00 91.12 73 LYS A CA 1
ATOM 582 C C . LYS A 1 73 ? -6.057 12.706 16.543 1.00 91.12 73 LYS A C 1
ATOM 584 O O . LYS A 1 73 ? -5.153 11.952 16.171 1.00 91.12 73 LYS A O 1
ATOM 589 N N . ASP A 1 74 ? -6.648 12.608 17.730 1.00 92.06 74 ASP A N 1
ATOM 590 C CA . ASP A 1 74 ? -6.219 11.665 18.764 1.00 92.06 74 ASP A CA 1
ATOM 591 C C . ASP A 1 74 ? -6.590 10.232 18.376 1.00 92.06 74 ASP A C 1
ATOM 593 O O . ASP A 1 74 ? -5.738 9.333 18.390 1.00 92.06 74 ASP A O 1
ATOM 597 N N . LEU A 1 75 ? -7.830 10.007 17.925 1.00 91.12 75 LEU A N 1
ATOM 598 C CA . LEU A 1 75 ? -8.246 8.707 17.402 1.00 91.12 75 LEU A CA 1
ATOM 599 C C . LEU A 1 75 ? -7.417 8.315 16.175 1.00 91.12 75 LEU A C 1
ATOM 601 O O . LEU A 1 75 ? -6.996 7.158 16.046 1.00 91.12 75 LEU A O 1
ATOM 605 N N . LYS A 1 76 ? -7.128 9.275 15.290 1.00 92.31 76 LYS A N 1
ATOM 606 C CA . LYS A 1 76 ? -6.354 9.028 14.073 1.00 92.31 76 LYS A CA 1
ATOM 607 C C . LYS A 1 76 ? -4.909 8.635 14.372 1.00 92.31 76 LYS A C 1
ATOM 609 O O . LYS A 1 76 ? -4.417 7.688 13.748 1.00 92.31 76 LYS A O 1
ATOM 614 N N . GLU A 1 77 ? -4.225 9.283 15.319 1.00 93.31 77 GLU A N 1
ATOM 615 C CA . GLU A 1 77 ? -2.861 8.883 15.706 1.00 93.31 77 GLU A CA 1
ATOM 616 C C . GLU A 1 77 ? -2.856 7.534 16.440 1.00 93.31 77 GLU A C 1
ATOM 618 O O . GLU A 1 77 ? -2.020 6.683 16.125 1.00 93.31 77 GLU A O 1
ATOM 623 N N . ASN A 1 78 ? -3.834 7.266 17.312 1.00 94.25 78 ASN A N 1
ATOM 624 C CA . ASN A 1 78 ? -3.975 5.962 17.970 1.00 94.25 78 ASN A CA 1
ATOM 625 C C . ASN A 1 78 ? -4.122 4.821 16.947 1.00 94.25 78 ASN A C 1
ATOM 627 O O . ASN A 1 78 ? -3.374 3.837 16.971 1.00 94.25 78 ASN A O 1
ATOM 631 N N . LYS A 1 79 ? -5.023 4.970 15.967 1.00 93.25 79 LYS A N 1
ATOM 632 C CA . LYS A 1 79 ? -5.196 3.984 14.885 1.00 93.25 79 LYS A CA 1
ATOM 633 C C . LYS A 1 79 ? -3.966 3.888 13.980 1.00 93.25 79 LYS A C 1
ATOM 635 O O . LYS A 1 79 ? -3.597 2.792 13.543 1.00 93.25 79 LYS A O 1
ATOM 640 N N . ARG A 1 80 ? -3.269 5.002 13.738 1.00 93.38 80 ARG A N 1
ATOM 641 C CA . ARG A 1 80 ? -1.999 5.015 12.998 1.00 93.38 80 ARG A CA 1
ATOM 642 C C . ARG A 1 80 ? -0.921 4.207 13.718 1.00 93.38 80 ARG A C 1
ATOM 644 O O . ARG A 1 80 ? -0.154 3.497 13.057 1.00 93.38 80 ARG A O 1
ATOM 651 N N . GLN A 1 81 ? -0.847 4.303 15.042 1.00 94.88 81 GLN A N 1
ATOM 652 C CA . GLN A 1 81 ? 0.119 3.569 15.851 1.00 94.88 81 GLN A CA 1
ATOM 653 C C . GLN A 1 81 ? -0.148 2.057 15.812 1.00 94.88 81 GLN A C 1
ATOM 655 O O . GLN A 1 81 ? 0.764 1.293 15.479 1.00 94.88 81 GLN A O 1
ATOM 660 N N . LEU A 1 82 ? -1.407 1.639 15.975 1.00 93.62 82 LEU A N 1
ATOM 661 C CA . LEU A 1 82 ? -1.824 0.239 15.813 1.00 93.62 82 LEU A CA 1
ATOM 662 C C . LEU A 1 82 ? -1.461 -0.318 14.427 1.00 93.62 82 LEU A C 1
ATOM 664 O O . LEU A 1 82 ? -0.918 -1.420 14.294 1.00 93.62 82 LEU A O 1
ATOM 668 N N . TYR A 1 83 ? -1.667 0.467 13.364 1.00 95.38 83 TYR A N 1
ATOM 669 C CA . TYR A 1 83 ? -1.233 0.079 12.022 1.00 95.38 83 TYR A CA 1
ATOM 670 C C . TYR A 1 83 ? 0.293 -0.112 11.921 1.00 95.38 83 TYR A C 1
ATOM 672 O O . TYR A 1 83 ? 0.758 -1.074 11.291 1.00 95.38 83 TYR A O 1
ATOM 680 N N . LYS A 1 84 ? 1.102 0.773 12.527 1.00 96.56 84 LYS A N 1
ATOM 681 C CA . LYS A 1 84 ? 2.573 0.639 12.538 1.00 96.56 84 LYS A CA 1
ATOM 682 C C . LYS A 1 84 ? 3.003 -0.652 13.238 1.00 96.56 84 LYS A C 1
ATOM 684 O O . LYS A 1 84 ? 3.907 -1.329 12.737 1.00 96.56 84 LYS A O 1
ATOM 689 N N . GLU A 1 85 ? 2.358 -1.016 14.339 1.00 94.62 85 GLU A N 1
ATOM 690 C CA . GLU A 1 85 ? 2.621 -2.253 15.081 1.00 94.62 85 GLU A CA 1
ATOM 691 C C . GLU A 1 85 ? 2.286 -3.490 14.248 1.00 94.62 85 GLU A C 1
ATOM 693 O O . GLU A 1 85 ? 3.162 -4.328 14.007 1.00 94.62 85 GLU A O 1
ATOM 698 N N . CYS A 1 86 ? 1.087 -3.543 13.663 1.00 92.62 86 CYS A N 1
ATOM 699 C CA . CYS A 1 86 ? 0.681 -4.629 12.767 1.00 92.62 86 CYS A CA 1
ATOM 700 C C . CYS A 1 86 ? 1.625 -4.757 11.557 1.00 92.62 86 CYS A C 1
ATOM 702 O O . CYS A 1 86 ? 1.983 -5.856 11.112 1.00 92.62 86 CYS A O 1
ATOM 704 N N . LYS A 1 87 ? 2.106 -3.623 11.027 1.00 93.06 87 LYS A N 1
ATOM 705 C CA . LYS A 1 87 ? 3.099 -3.580 9.943 1.00 93.06 87 LYS A CA 1
ATOM 706 C C . L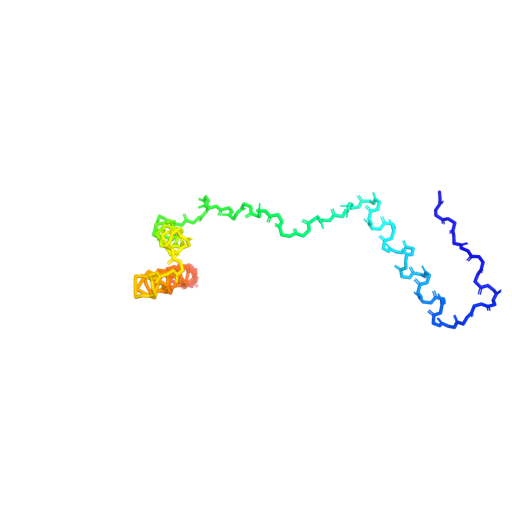YS A 1 87 ? 4.448 -4.159 10.379 1.00 93.06 87 LYS A C 1
ATOM 708 O O . LYS A 1 87 ? 5.061 -4.881 9.586 1.00 93.06 87 LYS A O 1
ATOM 713 N N . ARG A 1 88 ? 4.922 -3.860 11.594 1.00 93.56 88 ARG A N 1
ATOM 714 C CA . ARG A 1 88 ? 6.155 -4.437 12.166 1.00 93.56 88 ARG A CA 1
ATOM 715 C C . ARG A 1 88 ? 6.002 -5.943 12.382 1.00 93.56 88 ARG A C 1
ATOM 717 O O . ARG A 1 88 ? 6.864 -6.700 11.937 1.00 93.56 88 ARG A O 1
ATOM 724 N N . PHE A 1 89 ? 4.881 -6.379 12.953 1.00 91.25 89 PHE A N 1
ATOM 725 C CA . PHE A 1 89 ? 4.581 -7.794 13.172 1.00 91.25 89 PHE A CA 1
ATOM 726 C C . PHE A 1 89 ? 4.568 -8.588 11.859 1.00 91.25 89 PHE A C 1
ATOM 728 O O . PHE A 1 89 ? 5.247 -9.605 11.736 1.00 91.25 89 PHE A O 1
ATOM 735 N N . THR A 1 90 ? 3.918 -8.053 10.820 1.00 90.62 90 THR A N 1
ATOM 736 C CA . THR A 1 90 ? 3.928 -8.650 9.473 1.00 90.62 90 THR A CA 1
ATOM 737 C C . THR A 1 90 ? 5.349 -8.842 8.934 1.00 90.62 90 THR A C 1
ATOM 739 O O . THR A 1 90 ? 5.656 -9.885 8.355 1.00 90.62 90 THR A O 1
ATOM 742 N N . LYS A 1 91 ? 6.232 -7.842 9.094 1.00 90.31 91 LYS A N 1
ATOM 743 C CA . LYS A 1 91 ? 7.636 -7.954 8.663 1.00 90.31 91 LYS A CA 1
ATOM 744 C C . LYS A 1 91 ? 8.360 -9.064 9.430 1.00 90.31 91 LYS A C 1
ATOM 746 O O . LYS A 1 91 ? 9.041 -9.874 8.804 1.00 90.31 91 LYS A O 1
ATOM 751 N N . LYS A 1 92 ? 8.167 -9.132 10.752 1.00 89.88 92 LYS A N 1
ATOM 752 C CA . LYS A 1 92 ? 8.762 -10.161 11.618 1.00 89.88 92 LYS A CA 1
ATOM 753 C C . LYS A 1 92 ? 8.292 -11.566 11.233 1.00 89.88 92 LYS A C 1
ATOM 755 O O . LYS A 1 92 ? 9.124 -12.448 11.052 1.00 89.88 92 LYS A O 1
ATOM 760 N N . ALA A 1 93 ? 6.991 -11.762 11.021 1.00 87.75 93 ALA A N 1
ATOM 761 C CA . ALA A 1 93 ? 6.422 -13.047 10.613 1.00 87.75 93 ALA A CA 1
ATOM 762 C C . ALA A 1 93 ? 7.004 -13.542 9.276 1.00 87.75 93 ALA A C 1
ATOM 764 O O . ALA A 1 93 ? 7.385 -14.707 9.152 1.00 87.75 93 ALA A O 1
ATOM 765 N N . ARG A 1 94 ? 7.148 -12.644 8.289 1.00 86.44 94 ARG A N 1
ATOM 766 C CA . ARG A 1 94 ? 7.805 -12.977 7.013 1.00 86.44 94 ARG A CA 1
ATOM 767 C C . ARG A 1 94 ? 9.268 -13.356 7.211 1.00 86.44 94 ARG A C 1
ATOM 769 O O . ARG A 1 94 ? 9.696 -14.378 6.687 1.00 86.44 94 ARG A O 1
ATOM 776 N N . PHE A 1 95 ? 10.017 -12.560 7.974 1.00 85.44 95 PHE A N 1
ATOM 777 C CA . PHE A 1 95 ? 11.432 -12.816 8.242 1.00 85.44 95 PHE A CA 1
ATOM 778 C C . PHE A 1 95 ? 11.654 -14.179 8.910 1.00 85.44 95 PHE A C 1
ATOM 780 O O . PHE A 1 95 ? 12.445 -14.982 8.419 1.00 85.44 95 PHE A O 1
ATOM 787 N N . LEU A 1 96 ? 10.902 -14.478 9.975 1.00 83.31 96 LEU A N 1
ATOM 788 C CA . LEU A 1 96 ? 11.000 -15.748 10.698 1.00 83.31 96 LEU A CA 1
ATOM 789 C C . LEU A 1 96 ? 10.743 -16.952 9.788 1.00 83.31 96 LEU A C 1
ATOM 791 O O . LEU A 1 96 ? 11.437 -17.960 9.897 1.00 83.31 96 LEU A O 1
ATOM 795 N N . ARG A 1 97 ? 9.799 -16.851 8.846 1.00 79.75 97 ARG A N 1
ATOM 796 C CA . ARG A 1 97 ? 9.562 -17.901 7.845 1.00 79.75 97 ARG A CA 1
ATOM 797 C C . ARG A 1 97 ? 10.783 -18.119 6.952 1.00 79.75 97 ARG A C 1
ATOM 799 O O . ARG A 1 97 ? 11.196 -19.265 6.769 1.00 79.75 97 ARG A O 1
ATOM 806 N N . PHE A 1 98 ? 11.345 -17.050 6.387 1.00 73.88 98 PHE A N 1
ATOM 807 C CA . PHE A 1 98 ? 12.528 -17.159 5.526 1.00 73.88 98 PHE A CA 1
ATOM 808 C C . PHE A 1 98 ? 13.712 -17.758 6.289 1.00 73.88 98 PHE A C 1
ATOM 810 O O . PHE A 1 98 ? 14.378 -18.658 5.781 1.00 73.88 98 PHE A O 1
ATOM 817 N N . HIS A 1 99 ? 13.919 -17.339 7.538 1.00 74.31 99 HIS A N 1
ATOM 818 C CA . HIS A 1 99 ? 15.009 -17.849 8.360 1.00 74.31 99 HIS A CA 1
ATOM 819 C C . HIS A 1 99 ? 14.810 -19.319 8.763 1.00 74.31 99 HIS A C 1
ATOM 821 O O . HIS A 1 99 ? 15.715 -20.129 8.581 1.00 74.31 99 HIS A O 1
ATOM 827 N N . LYS A 1 100 ? 13.600 -19.706 9.194 1.00 66.12 100 LYS A N 1
ATOM 828 C CA . LYS A 1 100 ? 13.255 -21.106 9.505 1.00 66.12 100 LYS A CA 1
ATOM 829 C C . LYS A 1 100 ? 13.412 -22.021 8.287 1.00 66.12 100 LYS A C 1
ATOM 831 O O . LYS A 1 100 ? 13.872 -23.149 8.425 1.00 66.12 100 LYS A O 1
ATOM 836 N N . SER A 1 101 ? 13.072 -21.529 7.095 1.00 62.84 101 SER A N 1
ATOM 837 C CA . SER A 1 101 ? 13.261 -22.268 5.837 1.00 62.84 101 SER A CA 1
ATOM 838 C C . SER A 1 101 ? 14.744 -22.471 5.513 1.00 62.84 101 SER A C 1
ATOM 840 O O . SER A 1 101 ? 15.125 -23.533 5.029 1.00 62.84 101 SER A O 1
ATOM 842 N N . ARG A 1 102 ? 15.591 -21.479 5.820 1.00 66.12 102 ARG A N 1
ATOM 843 C CA . ARG A 1 102 ? 17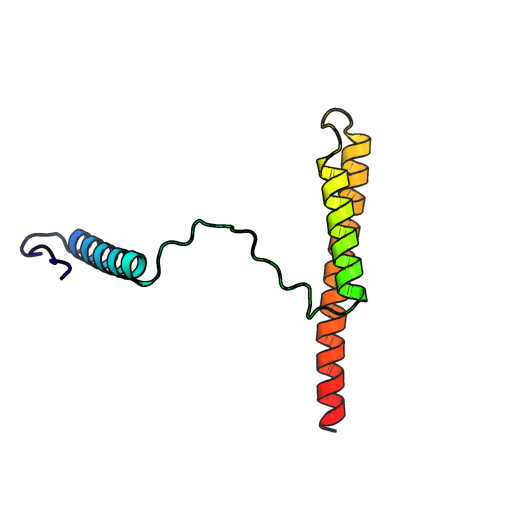.046 -21.569 5.641 1.00 66.12 102 ARG A CA 1
ATOM 844 C C . ARG A 1 102 ? 17.684 -22.565 6.614 1.00 66.12 102 ARG A C 1
ATOM 846 O O . ARG A 1 102 ? 18.486 -23.382 6.184 1.00 66.12 102 ARG A O 1
ATOM 853 N N . LEU A 1 103 ? 17.284 -22.542 7.888 1.00 69.12 103 LEU A N 1
ATOM 854 C CA . LEU A 1 103 ? 17.781 -23.471 8.913 1.00 69.12 103 LEU A CA 1
ATOM 855 C C . LEU A 1 103 ? 17.398 -24.929 8.618 1.00 69.12 103 LEU A C 1
ATOM 857 O O . LEU A 1 103 ? 18.238 -25.812 8.731 1.00 69.12 103 LEU A O 1
ATOM 861 N N . LYS A 1 104 ? 16.160 -25.177 8.164 1.00 64.88 104 LYS A N 1
ATOM 862 C CA . LYS A 1 104 ? 15.721 -26.522 7.752 1.00 64.88 104 LYS A CA 1
ATOM 863 C C . LYS A 1 104 ? 16.523 -27.087 6.580 1.00 64.88 104 LYS A C 1
ATOM 865 O O . LYS A 1 104 ? 16.760 -28.285 6.554 1.00 64.88 104 LYS A O 1
ATOM 870 N N . LYS A 1 105 ? 16.920 -26.245 5.616 1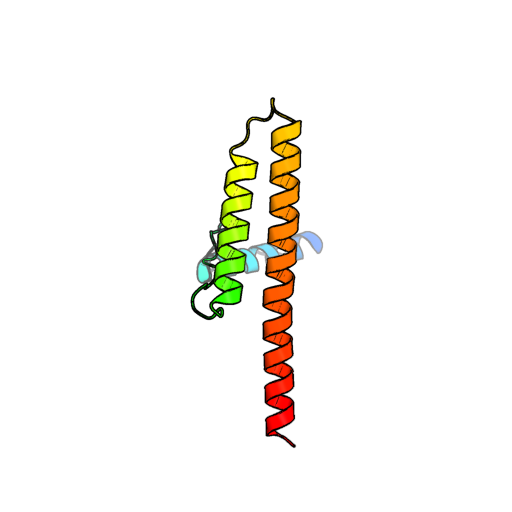.00 58.84 105 LYS A N 1
ATOM 871 C CA . LYS A 1 105 ? 17.783 -26.688 4.513 1.00 58.84 105 LYS A CA 1
ATOM 872 C C . LYS A 1 105 ? 19.159 -27.095 5.027 1.00 58.84 105 LYS A C 1
ATOM 874 O O . LYS A 1 105 ? 19.600 -28.176 4.689 1.00 58.84 105 LYS A O 1
ATOM 879 N N . ILE A 1 106 ? 19.794 -26.277 5.870 1.00 63.50 106 ILE A N 1
ATOM 880 C CA . ILE A 1 106 ? 21.125 -26.581 6.429 1.00 63.50 106 ILE A CA 1
ATOM 881 C C . ILE A 1 106 ? 21.115 -27.926 7.171 1.00 63.50 106 ILE A C 1
ATOM 883 O O . ILE A 1 106 ? 21.967 -28.758 6.902 1.00 63.50 106 ILE A O 1
ATOM 887 N N . ALA A 1 107 ? 20.102 -28.170 8.008 1.00 59.91 107 ALA A N 1
ATOM 888 C CA . ALA A 1 107 ? 19.974 -29.410 8.778 1.00 59.91 107 ALA A CA 1
ATOM 889 C C . ALA A 1 107 ? 19.696 -30.676 7.940 1.00 59.91 107 ALA A C 1
ATOM 891 O O . ALA A 1 107 ? 19.792 -31.771 8.469 1.00 59.91 107 ALA A O 1
ATOM 892 N N . HIS A 1 108 ? 19.308 -30.550 6.667 1.00 61.28 108 HIS A N 1
ATOM 893 C CA . HIS A 1 108 ? 19.132 -31.694 5.761 1.00 61.28 108 HIS A CA 1
ATOM 894 C C . HIS A 1 108 ? 20.442 -32.056 5.028 1.00 6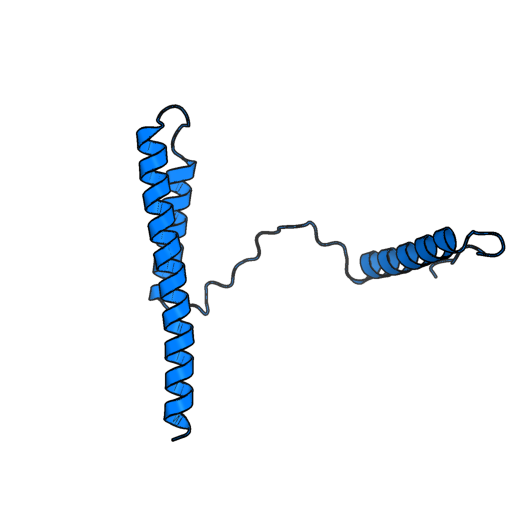1.28 108 HIS A C 1
ATOM 896 O O . HIS A 1 108 ? 20.530 -33.109 4.404 1.00 61.28 108 HIS A O 1
ATOM 902 N N . TYR A 1 109 ? 21.449 -31.178 5.057 1.00 57.03 109 TYR A N 1
ATOM 903 C CA . TYR A 1 109 ? 22.750 -31.384 4.404 1.00 57.03 109 TYR A CA 1
ATOM 904 C C . TYR A 1 109 ? 23.885 -31.708 5.394 1.00 57.03 109 TYR A C 1
ATOM 906 O O . TYR A 1 109 ? 25.037 -31.799 4.977 1.00 57.03 109 TYR A O 1
ATOM 914 N N . THR A 1 110 ? 23.564 -31.873 6.677 1.00 53.38 110 THR A N 1
ATOM 915 C CA . THR A 1 110 ? 24.447 -32.344 7.760 1.00 53.38 110 THR A CA 1
ATOM 916 C C . THR A 1 110 ? 23.892 -33.631 8.325 1.00 53.38 110 THR A C 1
ATOM 918 O O . THR A 1 110 ? 24.682 -34.576 8.510 1.00 53.38 110 THR A O 1
#

Nearest PDB structures (foldseek):
  5n6x-assembly1_A  TM=5.049E-01  e=5.690E+00  Legionella pneumophila

Mean predicted aligned error: 13.21 Å

Foldseek 3Di:
DPDQPDCVPPDPVVVVVSVVVVVVVVCCVPVNDDPPDDPPVPCLPPDDPQLNVLVVQLVVLVVLLVPDDPVCVVSNVVSVVSNVVSVVSNVVSVVVVVVVVVVVVVVVVD

Organism: Papilio machaon (NCBI:txid76193)

Secondary structure (DSSP, 8-state):
---PPP-TT--HHHHHHHHHHHHHHHHHHHH----SS-------TTS-HHHHHHHHHHHHHHHHHHHS-TT-HHHHHHHHHHHHHHHHHHHHHHHHHHHHHHHHHHTT--

pLDDT: mean 81.5, std 13.1, range [47.31, 96.56]

Solvent-accessible surface area (backbone atoms only — not comparable to full-atom values): 6475 Å² total; per-residue (Å²): 131,88,80,74,75,86,64,89,84,59,54,74,68,55,50,53,52,52,53,54,48,52,56,49,52,53,46,37,71,76,74,49,78,80,80,70,90,60,86,72,77,71,74,64,80,86,50,54,70,69,43,45,50,31,45,52,50,25,53,50,32,45,51,54,31,70,69,46,57,84,85,46,55,67,62,33,48,54,33,45,49,53,22,51,50,31,48,50,50,33,53,51,46,50,49,53,51,55,50,53,54,51,53,55,52,54,67,74,79,110

Radius of gyration: 25.11 Å; Cα contacts (8 Å, |Δi|>4): 38; chains: 1; bounding box: 36×49×62 Å

Sequence (110 aa):
MIEMNDMSGMTVNDSWNEMASCVRNVAKSILGETKGKGKIDRETWWWSANVREALSEKKRAFKEWQGVDDNDKDLKENKRQLYKECKRFTKKARFLRFHKSRLKKIAHYT

=== Feature glossary ===
The record interleaves many kinds of information about one protein. Here is each kind framed as the question it answers.

Q: What known structures does this most resemble?
A: Structural nearest neighbors (via Foldseek easy-search vs the PDB). Reported per hit: target PDB id, E-value, and alignment TM-score. A TM-score above ~0.5 is the conventional threshold for 'same fold'.

Q: Where is each backbone atom in 3D?
A: The mmCIF table is the protein's shape written out atom by atom. For each backbone N, Cα, C, and carbonyl O, it records an (x, y, z) coordinate triple in Å plus the residue type, chain letter, and residue number.

Q: What are the backbone torsion angles?
A: The φ/ψ torsion pair specifies the backbone conformation at each residue. φ rotates about the N–Cα bond, ψ about the Cα–C bond. Steric clashes forbid most of the (φ, ψ) plane — the allowed regions (α-helix basin, β-sheet basin, left-handed helix) are the Ramachandran-allowed regions.

Q: Which residues are buried vs exposed?
A: Solvent-accessible surface area (SASA) is the area in Å² traced out by the centre of a 1.4 Å probe sphere (a water molecule) rolled over the protein's van der Waals surface (Shrake–Rupley / Lee–Richards construction). Buried residues have near-zero SASA; fully exposed residues can exceed 200 Å². The total SASA scales roughly with the number of surface residues.

Q: How confident is the AlphaFold model at each residue?
A: pLDDT is the predicted lDDT-Cα score: AlphaFold's confidence that the local environment of each residue (all inter-atomic distances within 15 Å) is correctly placed. It is a per-residue number between 0 and 100, with higher meaning more reliable.

Q: What does the local fold look like, residue by residue?
A: 3Di is Foldseek's structural alphabet. Each residue is assigned one of twenty discrete states based on how its Cα sits relative to its spatial (not sequential) neighbors. Aligning 3Di strings finds structural homologs roughly as well as full 3D superposition, but orders of magnitude faster.

Q: How big and how compact is the whole molecule?
A: Radius of gyration (Rg) is the root-mean-square distance of Cα atoms from their centroid — a single number for overall size and compactness. A globular domain of N residues has Rg ≈ 2.2·N^0.38 Å; an extended or disordered chain has a much larger Rg. The Cα contact count is the number of residue pairs whose Cα atoms are within 8 Å and are more than four positions apart in sequence — a standard proxy for tertiary packing density. The bounding box is the smallest axis-aligned box enclosing all Cα atoms.

Q: Which residues are in helices, strands, or loops?
A: DSSP 8-state secondary structure assigns each residue one of H (α-helix), G (3₁₀-helix), I (π-helix), E (extended β-strand), B (isolated β-bridge), T (hydrogen-bonded turn), S (bend), or '-' (coil). The assignment is computed from backbone hydrogen-bond geometry via the Kabsch–Sander algorithm.

Q: How mobile is each atom in the crystal?
A: Crystallographic B-factors measure how much each atom's electron density is smeared out, in Å². They rise in mobile loops and surface residues and fall in the buried interior. In AlphaFold models this column is repurposed to hold pLDDT instead.

Q: What if only a Cα trace is available?
A: P-SEA three-state annotation labels each residue as helix, strand, or coil based purely on the geometry of the Cα trace. It serves as a fallback when the full backbone (and thus DSSP) is unavailable.

Q: What family and function is it annotated with?
A: Database cross-references. InterPro integrates a dozen domain/family signature databases into unified entries with residue-range hits. GO terms attach function/process/location labels with evidence codes. CATH codes position the fold in a four-level structural taxonomy. Organism is the NCBI-taxonomy species name.

Q: Are the domains correctly placed relative to each other?
A: Predicted Aligned Error (PAE) is an AlphaFold confidence matrix: entry (i, j) is the expected error in the position of residue j, in ångströms, when the prediction is superimposed on the true structure at residue i. Low PAE within a block of residues means that block is internally rigid and well-predicted; high PAE between two blocks means their relative placement is uncertain even if each block individually is confident.

Q: What do the diagnostic plots show?
A: Three diagnostic plots accompany the record. The Cα contact map visualizes the tertiary structure as a 2D adjacency matrix (8 Å cutoff, sequence-local contacts suppressed). The Ramachandran plot shows the distribution of backbone (φ, ψ) torsions, with points in the α and β basins reflecting secondary structure content. The PAE plot shows AlphaFold's inter-residue confidence as a color matrix.

Q: What is the amino-acid chain?
A: Primary structure: the covalent order of the twenty standard amino acids along the backbone. Two proteins with the same sequence will (almost always) fold to the same structure; two with 30% identity often share a fold but not the details.

Q: What do the rendered images show?
A: The six renders are orthographic views along the three Cartesian axes in both directions. Representation (cartoon, sticks, or surface) and color scheme (sequence-rainbow or by-chain) vary across proteins so the training set covers all the common visualization conventions.